Protein AF-A0A2W4ISY6-F1 (afdb_monomer)

Structure (mmCIF, N/CA/C/O backbone):
data_AF-A0A2W4ISY6-F1
#
_entry.id   AF-A0A2W4ISY6-F1
#
loop_
_atom_site.group_PDB
_atom_site.id
_atom_site.type_symbol
_atom_site.label_atom_id
_atom_site.label_alt_id
_atom_site.label_comp_id
_atom_site.label_asym_id
_atom_site.label_entity_id
_atom_site.label_seq_id
_atom_site.pdbx_PDB_ins_code
_atom_site.Cartn_x
_atom_site.Cartn_y
_atom_site.Cartn_z
_atom_site.occupancy
_atom_site.B_iso_or_equiv
_atom_site.auth_seq_id
_atom_site.auth_comp_id
_atom_site.auth_asym_id
_atom_site.auth_atom_id
_atom_site.pdbx_PDB_model_num
ATOM 1 N N . MET A 1 1 ? 27.050 -25.046 32.011 1.00 49.62 1 MET A N 1
ATOM 2 C CA . MET A 1 1 ? 26.829 -25.651 30.683 1.00 49.62 1 MET A CA 1
ATOM 3 C C . MET A 1 1 ? 25.693 -26.647 30.808 1.00 49.62 1 MET A C 1
ATOM 5 O O . MET A 1 1 ? 25.910 -27.715 31.357 1.00 49.62 1 MET A O 1
ATOM 9 N N . ALA A 1 2 ? 24.505 -26.243 30.376 1.00 43.28 2 ALA A N 1
ATOM 10 C CA . ALA A 1 2 ? 23.449 -27.087 29.825 1.00 43.28 2 ALA A CA 1
ATOM 11 C C . ALA A 1 2 ? 22.448 -26.111 29.196 1.00 43.28 2 ALA A C 1
ATOM 13 O O . ALA A 1 2 ? 21.995 -25.172 29.847 1.00 43.28 2 ALA A O 1
ATOM 14 N N . ASN A 1 3 ? 22.279 -26.273 27.894 1.00 52.50 3 ASN A N 1
ATOM 15 C CA . ASN A 1 3 ? 21.410 -25.542 26.993 1.00 52.50 3 ASN A CA 1
ATOM 16 C C . ASN A 1 3 ? 20.194 -26.437 26.761 1.00 52.50 3 ASN A C 1
ATOM 18 O O . ASN A 1 3 ? 20.413 -27.565 26.345 1.00 52.50 3 ASN A O 1
ATOM 22 N N . GLU A 1 4 ? 18.989 -25.939 27.017 1.00 46.50 4 GLU A N 1
ATOM 23 C CA . GLU A 1 4 ? 17.692 -26.513 26.616 1.00 46.50 4 GLU A CA 1
ATOM 24 C C . GLU A 1 4 ? 16.675 -25.380 26.849 1.00 46.50 4 GLU A C 1
ATOM 26 O O . GLU A 1 4 ? 16.469 -24.933 27.973 1.00 46.50 4 GLU A O 1
ATOM 31 N N . GLU A 1 5 ? 16.366 -24.595 25.820 1.00 49.88 5 GLU A N 1
ATOM 32 C CA . GLU A 1 5 ? 15.269 -24.842 24.876 1.00 49.88 5 GLU A CA 1
ATOM 33 C C . GLU A 1 5 ? 13.892 -24.727 25.554 1.00 49.88 5 GLU A C 1
ATOM 35 O O . GLU A 1 5 ? 13.359 -25.673 26.120 1.00 49.88 5 GLU A O 1
ATOM 40 N N . MET A 1 6 ? 13.301 -23.534 25.451 1.00 50.53 6 MET A N 1
ATOM 41 C CA . MET A 1 6 ? 11.857 -23.396 25.276 1.00 50.53 6 MET A CA 1
ATOM 42 C C . MET A 1 6 ? 11.621 -22.517 24.056 1.00 50.53 6 MET A C 1
ATOM 44 O O . MET A 1 6 ? 11.748 -21.293 24.066 1.00 50.53 6 MET A O 1
ATOM 48 N N . ASN A 1 7 ? 11.379 -23.253 22.989 1.00 52.53 7 ASN A N 1
ATOM 49 C CA . ASN A 1 7 ? 10.748 -22.881 21.751 1.00 52.53 7 ASN A CA 1
ATOM 50 C C . ASN A 1 7 ? 9.239 -22.617 21.972 1.00 52.53 7 ASN A C 1
ATOM 52 O O . ASN A 1 7 ? 8.649 -23.164 22.901 1.00 52.53 7 ASN A O 1
ATOM 56 N N . ASP A 1 8 ? 8.659 -21.842 21.054 1.00 48.75 8 ASP A N 1
ATOM 57 C CA . ASP A 1 8 ? 7.225 -21.707 20.755 1.00 48.75 8 ASP A CA 1
ATOM 58 C C . ASP A 1 8 ? 6.275 -21.073 21.795 1.00 48.75 8 ASP A C 1
ATOM 60 O O . ASP A 1 8 ? 5.687 -21.743 22.632 1.00 48.75 8 ASP A O 1
ATOM 64 N N . GLU A 1 9 ? 5.972 -19.784 21.596 1.00 42.75 9 GLU A N 1
ATOM 65 C CA . GLU A 1 9 ? 4.599 -19.411 21.217 1.00 42.75 9 GLU A CA 1
ATOM 66 C C . GLU A 1 9 ? 4.606 -18.097 20.420 1.00 42.75 9 GLU A C 1
ATOM 68 O O . GLU A 1 9 ? 4.476 -16.977 20.919 1.00 42.75 9 GLU A O 1
ATOM 73 N N . ALA A 1 10 ? 4.787 -18.253 19.110 1.00 49.59 10 ALA A N 1
ATOM 74 C CA . ALA A 1 10 ? 4.255 -17.310 18.151 1.00 49.59 10 ALA A CA 1
ATOM 75 C C . ALA A 1 10 ? 2.728 -17.303 18.283 1.00 49.59 10 ALA A C 1
ATOM 77 O O . ALA A 1 10 ? 2.083 -18.295 17.955 1.00 49.59 10 ALA A O 1
ATOM 78 N N . LYS A 1 11 ? 2.181 -16.177 18.741 1.00 47.28 11 LYS A N 1
ATOM 79 C CA . LYS A 1 11 ? 0.904 -15.569 18.331 1.00 47.28 11 LYS A CA 1
ATOM 80 C C . LYS A 1 11 ? 0.586 -14.482 19.350 1.00 47.28 11 LYS A C 1
ATOM 82 O O . LYS A 1 11 ? -0.251 -14.638 20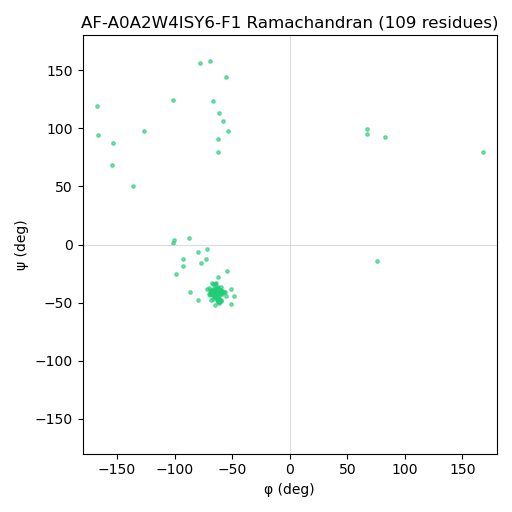.227 1.00 47.28 11 LYS A O 1
ATOM 87 N N . ASN A 1 12 ? 1.231 -13.326 19.194 1.00 42.72 12 ASN A N 1
ATOM 88 C CA . ASN A 1 12 ? 0.506 -12.097 19.481 1.00 42.72 12 ASN A CA 1
ATOM 89 C C . ASN A 1 12 ? -0.643 -12.084 18.474 1.00 42.72 12 ASN A C 1
ATOM 91 O O . ASN A 1 12 ? -0.461 -11.714 17.312 1.00 42.72 12 ASN A O 1
ATOM 95 N N . GLU A 1 13 ? -1.760 -12.666 18.897 1.00 41.59 13 GLU A N 1
ATOM 96 C CA . GLU A 1 13 ? -3.028 -12.646 18.208 1.00 41.59 13 GLU A CA 1
ATOM 97 C C . GLU A 1 13 ? -3.348 -11.180 17.949 1.00 41.59 13 GLU A C 1
ATOM 99 O O . GLU A 1 13 ? -3.837 -10.454 18.813 1.00 41.59 13 GLU A O 1
ATOM 104 N N . LEU A 1 14 ? -3.038 -10.738 16.729 1.00 45.44 14 LEU A N 1
ATOM 105 C CA . LEU A 1 14 ? -3.689 -9.603 16.109 1.00 45.44 14 LEU A CA 1
ATOM 106 C C . LEU A 1 14 ? -5.157 -10.011 15.970 1.00 45.44 14 LEU A C 1
ATOM 108 O O . LEU A 1 14 ? -5.600 -10.503 14.932 1.00 45.44 14 LEU A O 1
ATOM 112 N N . SER A 1 15 ? -5.872 -9.897 17.089 1.00 41.97 15 SER A N 1
ATOM 113 C CA . SER A 1 15 ? -7.306 -10.049 17.181 1.00 41.97 15 SER A CA 1
ATOM 114 C C . SER A 1 15 ? -7.897 -9.017 16.243 1.00 41.97 15 SER A C 1
ATOM 116 O O . SER A 1 15 ? -7.845 -7.805 16.451 1.00 41.97 15 SER A O 1
ATOM 118 N N . CYS A 1 16 ? -8.380 -9.534 15.133 1.00 37.69 16 CYS A N 1
ATOM 119 C CA . CYS A 1 16 ? -9.079 -8.781 14.126 1.00 37.69 16 CYS A CA 1
ATOM 120 C C . CYS A 1 16 ? -10.287 -9.630 13.731 1.00 37.69 16 CYS A C 1
ATOM 122 O O . CYS A 1 16 ? -10.520 -9.951 12.567 1.00 37.69 16 CYS A O 1
ATOM 124 N N . GLU A 1 17 ? -11.026 -10.071 14.752 1.00 41.41 17 GLU A N 1
ATOM 125 C CA . GLU A 1 17 ? -12.337 -10.670 14.574 1.00 41.41 17 GLU A CA 1
ATOM 126 C C . GLU A 1 17 ? -13.305 -9.600 14.064 1.00 41.41 17 GLU A C 1
ATOM 128 O O . GLU A 1 17 ? -13.506 -8.555 14.680 1.00 41.41 17 GLU A O 1
ATOM 133 N N . GLY A 1 18 ? -13.918 -9.888 12.917 1.00 50.03 18 GLY A N 1
ATOM 134 C CA . GLY A 1 18 ? -15.174 -9.275 12.502 1.00 50.03 18 GLY A CA 1
ATOM 135 C C . GLY A 1 18 ? -15.066 -7.903 11.833 1.00 50.03 18 GLY A C 1
ATOM 136 O O . GLY A 1 18 ? -15.186 -6.856 12.459 1.00 50.03 18 GLY A O 1
ATOM 137 N N . SER A 1 19 ? -14.984 -7.912 10.500 1.00 44.19 19 SER A N 1
ATOM 138 C CA . SER A 1 19 ? -15.494 -6.858 9.596 1.00 44.19 19 SER A CA 1
ATOM 139 C C . SER A 1 19 ? -14.730 -5.528 9.455 1.00 44.19 19 SER A C 1
ATOM 141 O O . SER A 1 19 ? -14.972 -4.817 8.478 1.00 44.19 19 SER A O 1
ATOM 143 N N . SER A 1 20 ? -13.776 -5.194 10.329 1.00 44.97 20 SER A N 1
ATOM 144 C CA . SER A 1 20 ? -12.882 -4.024 10.143 1.00 44.97 20 SER A CA 1
ATOM 145 C C . SER A 1 20 ? -11.558 -4.372 9.436 1.00 44.97 20 SER A C 1
ATOM 147 O O . SER A 1 20 ? -10.905 -3.514 8.843 1.00 44.97 20 SER A O 1
ATOM 149 N N . CYS A 1 21 ? -11.196 -5.659 9.415 1.00 54.12 21 CYS A N 1
ATOM 150 C CA . CYS A 1 21 ? -9.865 -6.121 9.020 1.00 54.12 21 CYS A CA 1
ATOM 151 C C . CYS A 1 21 ? -9.530 -6.022 7.523 1.00 54.12 21 CYS A C 1
ATOM 153 O O . CYS A 1 21 ? -8.403 -6.290 7.114 1.00 54.12 21 CYS A O 1
ATOM 155 N N . THR A 1 22 ? -10.477 -5.608 6.678 1.00 68.75 22 THR A N 1
ATOM 156 C CA . THR A 1 22 ? -10.278 -5.624 5.225 1.00 68.75 22 THR A CA 1
ATOM 157 C C . THR A 1 22 ? -9.175 -4.674 4.767 1.00 68.75 22 THR A C 1
ATOM 159 O O . THR A 1 22 ? -8.475 -4.999 3.811 1.00 68.75 22 THR A O 1
ATOM 162 N N . MET A 1 23 ? -8.978 -3.526 5.422 1.00 75.81 23 MET A N 1
ATOM 163 C CA . MET A 1 23 ? -7.947 -2.564 5.009 1.00 75.81 23 MET A CA 1
ATOM 164 C C . MET A 1 23 ? -6.548 -2.937 5.463 1.00 75.81 23 MET A C 1
ATOM 166 O O . MET A 1 23 ? -5.638 -2.929 4.636 1.00 75.81 23 MET A O 1
ATOM 170 N N . GLU A 1 24 ? -6.379 -3.295 6.736 1.00 77.44 24 GLU A N 1
ATOM 171 C CA . GLU A 1 24 ? -5.096 -3.776 7.259 1.00 77.44 24 GLU A CA 1
ATOM 172 C C . GLU A 1 24 ? -4.640 -5.022 6.499 1.00 77.44 24 GLU A C 1
ATOM 174 O O . GLU A 1 24 ? -3.484 -5.089 6.082 1.00 77.44 24 GLU A O 1
ATOM 179 N N . GLU A 1 25 ? -5.545 -5.964 6.202 1.00 82.06 25 GLU A N 1
ATOM 180 C CA . GLU A 1 25 ? -5.214 -7.110 5.352 1.00 82.06 25 GLU A CA 1
ATOM 181 C C . GLU A 1 25 ? -4.830 -6.692 3.936 1.00 82.06 25 GLU A C 1
ATOM 183 O O . GLU A 1 25 ? -3.860 -7.219 3.397 1.00 82.06 25 GLU A O 1
ATOM 188 N N . LYS A 1 26 ? -5.579 -5.782 3.297 1.00 83.00 26 LYS A N 1
ATOM 189 C CA . LYS A 1 26 ? -5.267 -5.343 1.927 1.00 83.00 26 LYS A CA 1
ATOM 190 C C . LYS A 1 26 ? -3.908 -4.650 1.867 1.00 83.00 26 LYS A C 1
ATOM 192 O O . LYS A 1 26 ? -3.135 -4.956 0.963 1.00 83.00 26 LYS A O 1
ATOM 197 N N . LEU A 1 27 ? -3.602 -3.772 2.823 1.00 83.56 27 LEU A N 1
ATOM 198 C CA . LEU A 1 27 ? -2.308 -3.094 2.941 1.00 83.56 27 LEU A CA 1
ATOM 199 C C . LEU A 1 27 ? -1.181 -4.075 3.277 1.00 83.56 27 LEU A C 1
ATOM 201 O O . LEU A 1 27 ? -0.097 -3.982 2.704 1.00 83.56 27 LEU A O 1
ATOM 205 N N . SER A 1 28 ? -1.425 -5.049 4.151 1.00 84.56 28 SER A N 1
ATOM 206 C CA . SER A 1 28 ? -0.431 -6.066 4.512 1.00 84.56 28 SER A CA 1
ATOM 207 C C . SER A 1 28 ? -0.145 -7.007 3.344 1.00 84.56 28 SER A C 1
ATOM 209 O O . SER A 1 28 ? 1.012 -7.197 2.974 1.00 84.56 28 SER A O 1
ATOM 211 N N . LYS A 1 29 ? -1.190 -7.523 2.686 1.00 85.44 29 LYS A N 1
ATOM 212 C CA . LYS A 1 29 ? -1.080 -8.356 1.478 1.00 85.44 29 LYS A CA 1
ATOM 213 C C . LYS A 1 29 ? -0.400 -7.608 0.342 1.00 85.44 29 LYS A C 1
ATOM 215 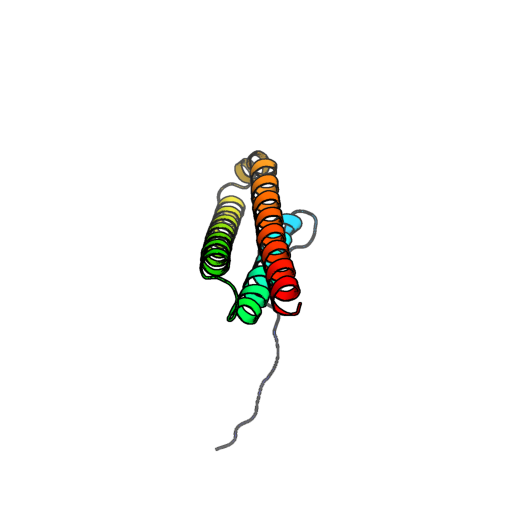O O . LYS A 1 29 ? 0.430 -8.192 -0.348 1.00 85.44 29 LYS A O 1
ATOM 220 N N . LEU A 1 30 ? -0.745 -6.337 0.132 1.00 85.38 30 LEU A N 1
ATOM 221 C CA . LEU A 1 30 ? -0.086 -5.522 -0.880 1.00 85.38 30 LEU A CA 1
ATOM 222 C C . LEU A 1 30 ? 1.399 -5.344 -0.554 1.00 85.38 30 LEU A C 1
ATOM 224 O O . LEU A 1 30 ? 2.219 -5.463 -1.449 1.00 85.38 30 LEU A O 1
ATOM 228 N N . GLY A 1 31 ? 1.752 -5.147 0.715 1.00 85.75 31 GLY A N 1
ATOM 229 C CA . GLY A 1 31 ? 3.147 -5.057 1.142 1.00 85.75 31 GLY A CA 1
ATOM 230 C C . GLY A 1 31 ? 3.939 -6.311 0.879 1.00 85.75 31 GLY A C 1
ATOM 231 O O . GLY A 1 31 ? 4.976 -6.243 0.243 1.00 85.75 31 GLY A O 1
ATOM 232 N N . ALA A 1 32 ? 3.406 -7.458 1.295 1.00 87.44 32 ALA A N 1
ATOM 233 C CA . ALA A 1 32 ? 4.040 -8.742 1.031 1.00 87.44 32 ALA A CA 1
ATOM 234 C C . ALA A 1 32 ? 4.260 -8.961 -0.474 1.00 87.44 32 ALA A C 1
ATOM 236 O O . ALA A 1 32 ? 5.321 -9.420 -0.882 1.00 87.44 32 ALA A O 1
ATOM 237 N N . LYS A 1 33 ? 3.285 -8.578 -1.311 1.00 85.81 33 LYS A N 1
ATOM 238 C CA . LYS A 1 33 ? 3.424 -8.634 -2.772 1.00 85.81 33 LYS A CA 1
ATOM 239 C C . LYS A 1 33 ? 4.475 -7.660 -3.301 1.00 85.81 33 LYS A C 1
ATOM 241 O O . LYS A 1 33 ? 5.233 -8.045 -4.181 1.00 85.81 33 LYS A O 1
ATOM 246 N N . ILE A 1 34 ? 4.514 -6.429 -2.793 1.00 85.00 34 ILE A N 1
ATOM 247 C CA . ILE A 1 34 ? 5.501 -5.409 -3.163 1.00 85.00 34 ILE A CA 1
ATOM 248 C C . ILE A 1 34 ? 6.908 -5.890 -2.796 1.00 85.00 34 ILE A C 1
ATOM 250 O O . ILE A 1 34 ? 7.763 -5.883 -3.670 1.00 85.00 34 ILE A O 1
ATOM 254 N N . ASP A 1 35 ? 7.136 -6.376 -1.575 1.00 84.69 35 ASP A N 1
ATOM 255 C CA . ASP A 1 35 ? 8.425 -6.911 -1.112 1.00 84.69 35 ASP A CA 1
ATOM 256 C C . ASP A 1 35 ? 8.859 -8.157 -1.899 1.00 84.69 35 ASP A C 1
ATOM 258 O O . ASP A 1 35 ? 9.987 -8.231 -2.390 1.00 84.69 35 ASP A O 1
ATOM 262 N N . GLU A 1 36 ? 7.955 -9.126 -2.087 1.00 84.62 36 GLU A N 1
ATOM 263 C CA . GLU A 1 36 ? 8.246 -10.326 -2.877 1.00 84.62 36 GLU A CA 1
ATOM 264 C C . GLU A 1 36 ? 8.590 -9.955 -4.322 1.00 84.62 36 GLU A C 1
ATOM 266 O O . GLU A 1 36 ? 9.524 -10.507 -4.914 1.00 84.62 36 GLU A O 1
ATOM 271 N N . PHE A 1 37 ? 7.841 -9.010 -4.895 1.00 83.00 37 PHE A N 1
ATOM 272 C CA . PHE A 1 37 ? 8.123 -8.520 -6.228 1.00 83.00 37 PHE A CA 1
ATOM 273 C C . PHE A 1 37 ? 9.470 -7.811 -6.235 1.00 83.00 37 PHE A C 1
ATOM 275 O O . PHE A 1 37 ? 10.317 -8.257 -6.986 1.00 83.00 37 PHE A O 1
ATOM 282 N N . ALA A 1 38 ? 9.733 -6.844 -5.347 1.00 79.69 38 ALA A N 1
ATOM 283 C CA . ALA A 1 38 ? 11.007 -6.129 -5.213 1.00 79.69 38 ALA A CA 1
ATOM 284 C C . ALA A 1 38 ? 12.220 -7.066 -5.179 1.00 79.69 38 ALA A C 1
ATOM 286 O O . ALA A 1 38 ? 13.206 -6.829 -5.877 1.00 79.69 38 ALA A O 1
ATOM 287 N N . ALA A 1 39 ? 12.125 -8.156 -4.412 1.00 81.88 39 ALA A N 1
ATOM 288 C CA . ALA A 1 39 ? 13.165 -9.173 -4.323 1.00 81.88 39 ALA A CA 1
ATOM 289 C C . ALA A 1 39 ? 13.386 -9.898 -5.664 1.00 81.88 39 ALA A C 1
ATOM 291 O O . ALA A 1 39 ? 14.523 -10.145 -6.063 1.00 81.88 39 ALA A O 1
ATOM 292 N N . LYS A 1 40 ? 12.307 -10.191 -6.402 1.00 73.94 40 LYS A N 1
ATOM 293 C CA . LYS A 1 40 ? 12.349 -10.725 -7.779 1.00 73.94 40 LYS A CA 1
ATOM 294 C C . LYS A 1 40 ? 12.684 -9.651 -8.826 1.00 73.94 40 LYS A C 1
ATOM 296 O O . LYS A 1 40 ? 13.046 -9.986 -9.952 1.00 73.94 40 LYS A O 1
ATOM 301 N N . SER A 1 41 ? 12.568 -8.376 -8.459 1.00 65.75 41 SER A N 1
ATOM 302 C CA . SER A 1 41 ? 12.769 -7.191 -9.291 1.00 65.75 41 SER A CA 1
ATOM 303 C C . SER A 1 41 ? 14.204 -6.696 -9.336 1.00 65.75 41 SER A C 1
ATOM 305 O O . SER A 1 41 ? 14.441 -5.645 -9.925 1.00 65.75 41 SER A O 1
ATOM 307 N N . ALA A 1 42 ? 15.169 -7.406 -8.747 1.00 61.41 42 ALA A N 1
ATOM 308 C CA . ALA A 1 42 ? 16.577 -7.007 -8.787 1.00 61.41 42 ALA A CA 1
ATOM 309 C C . ALA A 1 42 ? 17.108 -6.788 -10.22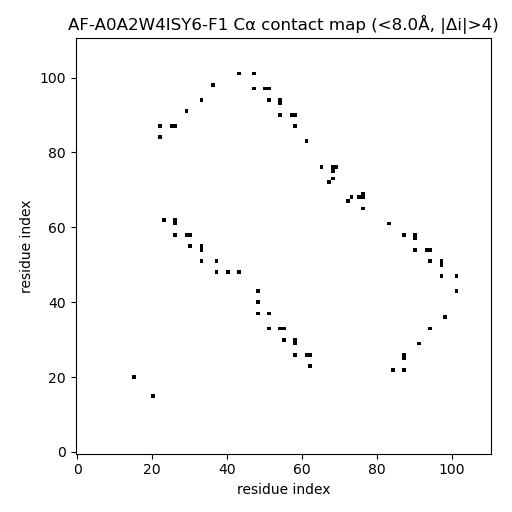6 1.00 61.41 42 ALA A C 1
ATOM 311 O O . ALA A 1 42 ? 18.052 -6.029 -10.415 1.00 61.41 42 ALA A O 1
ATOM 312 N N . GLU A 1 43 ? 16.459 -7.393 -11.229 1.00 63.22 43 GLU A N 1
ATOM 313 C CA . GLU A 1 43 ? 16.741 -7.231 -12.666 1.00 63.22 43 GLU A CA 1
ATOM 314 C C . GLU A 1 43 ? 15.778 -6.267 -13.399 1.00 63.22 43 GLU A C 1
ATOM 316 O O . GLU A 1 43 ? 15.823 -6.143 -14.623 1.00 63.22 43 GLU A O 1
ATOM 321 N N . MET A 1 44 ? 14.854 -5.609 -12.695 1.00 70.19 44 MET A N 1
ATOM 322 C CA . MET A 1 44 ? 13.914 -4.667 -13.308 1.00 70.19 44 MET A CA 1
ATOM 323 C C . MET A 1 44 ? 14.569 -3.317 -13.588 1.00 70.19 44 MET A C 1
ATOM 325 O O . MET A 1 44 ? 15.531 -2.912 -12.940 1.00 70.19 44 MET A O 1
ATOM 329 N N . LYS A 1 45 ? 14.000 -2.593 -14.558 1.00 71.56 45 LYS A N 1
ATOM 330 C CA . LYS A 1 45 ? 14.415 -1.226 -14.893 1.00 71.56 45 LYS A CA 1
ATOM 331 C C . LYS A 1 45 ? 14.350 -0.326 -13.655 1.00 71.56 45 LYS A C 1
ATOM 333 O O . LYS A 1 45 ? 13.417 -0.454 -12.861 1.00 71.56 45 LYS A O 1
ATOM 338 N N . GLU A 1 46 ? 15.285 0.617 -13.540 1.00 78.25 46 GLU A N 1
ATOM 339 C CA . GLU A 1 46 ? 15.336 1.583 -12.430 1.00 78.25 46 GLU A CA 1
ATOM 340 C C . GLU A 1 46 ? 13.997 2.304 -12.209 1.00 78.25 46 GLU A C 1
ATOM 342 O O . GLU A 1 46 ? 13.571 2.434 -11.066 1.00 78.25 46 GLU A O 1
ATOM 347 N N . ASP A 1 47 ? 13.268 2.653 -13.276 1.00 75.94 47 ASP A N 1
ATOM 348 C CA . ASP A 1 47 ? 11.907 3.207 -13.195 1.00 75.94 47 ASP A CA 1
ATOM 349 C C . ASP A 1 47 ? 10.923 2.319 -12.423 1.00 75.94 47 ASP A C 1
ATOM 351 O O . ASP A 1 47 ? 10.137 2.806 -11.613 1.00 75.94 47 ASP A O 1
ATOM 355 N N . ALA A 1 48 ? 10.943 1.006 -12.668 1.00 77.75 48 ALA A N 1
ATOM 356 C CA . ALA A 1 48 ? 10.052 0.070 -11.989 1.00 77.75 48 ALA A CA 1
ATOM 357 C C . ALA A 1 48 ? 10.436 -0.070 -10.514 1.00 77.75 48 ALA A C 1
ATOM 359 O O . ALA A 1 48 ? 9.555 -0.134 -9.663 1.00 77.75 48 ALA A O 1
ATOM 360 N N . LYS A 1 49 ? 11.739 -0.063 -10.209 1.00 79.88 49 LYS A N 1
ATOM 361 C CA . LYS A 1 49 ? 12.241 -0.093 -8.833 1.00 79.88 49 LYS A CA 1
ATOM 362 C C . LYS A 1 49 ? 11.862 1.178 -8.068 1.00 79.88 49 LYS A C 1
ATOM 364 O O . LYS A 1 49 ? 11.354 1.069 -6.961 1.00 79.88 49 LYS A O 1
ATOM 369 N N . CYS A 1 50 ? 12.036 2.349 -8.680 1.00 83.62 50 CYS A N 1
ATOM 370 C CA . CYS A 1 50 ? 11.674 3.642 -8.099 1.00 83.62 50 CYS A CA 1
ATOM 371 C C . CYS A 1 50 ? 10.172 3.713 -7.779 1.00 83.62 50 CYS A C 1
ATOM 373 O O . CYS A 1 50 ? 9.785 3.994 -6.649 1.00 83.62 50 CYS A O 1
ATOM 375 N N . LYS A 1 51 ? 9.317 3.334 -8.740 1.00 84.50 51 LYS A N 1
ATOM 376 C CA . LYS A 1 51 ? 7.863 3.288 -8.524 1.00 84.50 51 LYS A CA 1
ATOM 377 C C . LYS A 1 51 ? 7.455 2.286 -7.445 1.00 84.50 51 LYS A C 1
ATOM 379 O O . LYS A 1 51 ? 6.497 2.524 -6.718 1.00 84.50 51 LYS A O 1
ATOM 384 N N . LEU A 1 52 ? 8.143 1.151 -7.358 1.00 84.62 52 LEU A N 1
ATOM 385 C CA . LEU A 1 52 ? 7.859 0.122 -6.362 1.00 84.62 52 LEU A CA 1
ATOM 386 C C . LEU A 1 52 ? 8.226 0.602 -4.950 1.00 84.62 52 LEU A C 1
ATOM 388 O O . LEU A 1 52 ? 7.443 0.395 -4.024 1.00 84.62 52 LEU A O 1
ATOM 392 N N . ASP A 1 53 ? 9.357 1.293 -4.807 1.00 85.38 53 ASP A N 1
ATOM 393 C CA . ASP A 1 53 ? 9.778 1.920 -3.551 1.00 85.38 53 ASP A CA 1
ATOM 394 C C . ASP A 1 53 ? 8.761 2.984 -3.101 1.00 85.38 53 ASP A C 1
ATOM 396 O O . ASP A 1 53 ? 8.219 2.893 -1.998 1.00 85.38 53 ASP A O 1
ATOM 400 N N . GLU A 1 54 ? 8.353 3.877 -4.015 1.00 88.19 54 GLU A N 1
ATOM 401 C CA . GLU A 1 54 ? 7.290 4.862 -3.764 1.00 88.19 54 GLU A CA 1
ATOM 402 C C . GLU A 1 54 ? 5.968 4.210 -3.324 1.00 88.19 54 GLU A C 1
ATOM 404 O O . GLU A 1 54 ? 5.267 4.724 -2.445 1.00 88.19 54 GLU A O 1
ATOM 409 N N . LEU A 1 55 ? 5.582 3.084 -3.938 1.00 87.19 55 LEU A N 1
ATOM 410 C CA . LEU A 1 55 ? 4.380 2.349 -3.535 1.00 87.19 55 LEU A CA 1
ATOM 411 C C . LEU A 1 55 ? 4.519 1.764 -2.131 1.00 87.19 55 LEU A C 1
ATOM 413 O O . LEU A 1 55 ? 3.541 1.772 -1.377 1.00 87.19 55 LEU A O 1
ATOM 417 N N . ASN A 1 56 ? 5.706 1.282 -1.760 1.00 86.00 56 ASN A N 1
ATOM 418 C CA . ASN A 1 56 ? 5.942 0.759 -0.422 1.00 86.00 56 ASN A CA 1
ATOM 419 C C . ASN A 1 56 ? 5.890 1.873 0.631 1.00 86.00 56 ASN A C 1
ATOM 421 O O . ASN A 1 56 ? 5.266 1.704 1.680 1.00 86.00 56 ASN A O 1
ATOM 425 N N . GLU A 1 57 ? 6.469 3.039 0.344 1.00 88.75 57 GLU A N 1
ATOM 426 C CA . GLU A 1 57 ? 6.381 4.211 1.218 1.00 88.75 57 GLU A CA 1
ATOM 427 C C . GLU A 1 57 ? 4.931 4.677 1.397 1.00 88.75 57 GLU A C 1
ATOM 429 O O . GLU A 1 57 ? 4.462 4.849 2.527 1.00 88.75 57 GLU A O 1
ATOM 434 N N . LYS A 1 58 ? 4.171 4.809 0.300 1.00 87.44 58 LYS A N 1
ATOM 435 C CA . LYS A 1 58 ? 2.753 5.202 0.355 1.00 87.44 58 LYS A CA 1
ATOM 436 C C . LYS A 1 58 ? 1.907 4.192 1.127 1.00 87.44 58 LYS A C 1
ATOM 438 O O . LYS A 1 58 ? 1.032 4.592 1.895 1.00 87.44 58 LYS A O 1
ATOM 443 N N . ARG A 1 59 ? 2.180 2.894 0.971 1.00 86.75 59 ARG A N 1
ATOM 444 C CA . ARG A 1 59 ? 1.529 1.823 1.738 1.00 86.75 5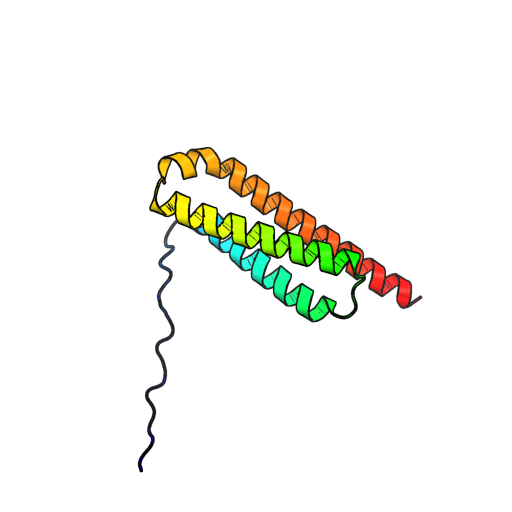9 ARG A CA 1
ATOM 445 C C . ARG A 1 59 ? 1.812 1.949 3.231 1.00 86.75 59 ARG A C 1
ATOM 447 O O . ARG A 1 59 ? 0.875 1.884 4.021 1.00 86.75 59 ARG A O 1
ATOM 454 N N . GLN A 1 60 ? 3.072 2.131 3.620 1.00 87.19 60 GLN A N 1
ATOM 455 C CA . GLN A 1 60 ? 3.455 2.283 5.026 1.00 87.19 60 GLN A CA 1
ATOM 456 C C . GLN A 1 60 ? 2.832 3.537 5.643 1.00 87.19 60 GLN A C 1
ATOM 458 O O . GLN A 1 60 ? 2.284 3.479 6.743 1.00 87.19 60 GLN A O 1
ATOM 463 N N . ALA A 1 61 ? 2.827 4.651 4.908 1.00 88.06 61 ALA A N 1
ATOM 464 C CA . ALA A 1 61 ? 2.155 5.872 5.333 1.00 88.06 61 ALA A CA 1
ATOM 465 C C . ALA A 1 61 ? 0.640 5.666 5.505 1.00 88.06 61 ALA A C 1
ATOM 467 O O . ALA A 1 61 ? 0.063 6.148 6.480 1.00 88.06 61 ALA A O 1
ATOM 468 N N . ALA A 1 62 ? -0.008 4.934 4.592 1.00 84.88 62 ALA A N 1
ATOM 469 C CA . ALA A 1 62 ? -1.422 4.588 4.705 1.00 84.88 62 ALA A CA 1
ATOM 470 C C . ALA A 1 62 ? -1.692 3.683 5.917 1.00 84.88 62 ALA A C 1
ATOM 472 O O . ALA A 1 62 ? -2.617 3.953 6.675 1.00 84.88 62 ALA A O 1
ATOM 473 N N . MET A 1 63 ? -0.866 2.660 6.145 1.00 83.94 63 MET A N 1
ATOM 474 C CA . MET A 1 63 ? -1.005 1.757 7.291 1.00 83.94 63 MET A CA 1
ATOM 475 C C . MET A 1 63 ? -0.866 2.509 8.613 1.00 83.94 63 MET A C 1
ATOM 477 O O . MET A 1 63 ? -1.759 2.434 9.450 1.00 83.94 63 MET A O 1
ATOM 481 N N . LYS A 1 64 ? 0.182 3.328 8.752 1.00 86.88 64 LYS A N 1
ATOM 482 C CA . LYS A 1 64 ? 0.399 4.134 9.954 1.00 86.88 64 LYS A CA 1
ATOM 483 C C . LYS A 1 64 ? -0.769 5.086 10.216 1.00 86.88 64 LYS A C 1
ATOM 485 O O . LYS A 1 64 ? -1.296 5.120 11.321 1.00 86.88 64 LYS A O 1
ATOM 490 N N . ARG A 1 65 ? -1.226 5.812 9.189 1.00 84.38 65 ARG A N 1
ATOM 491 C CA . ARG A 1 65 ? -2.382 6.713 9.320 1.00 84.38 6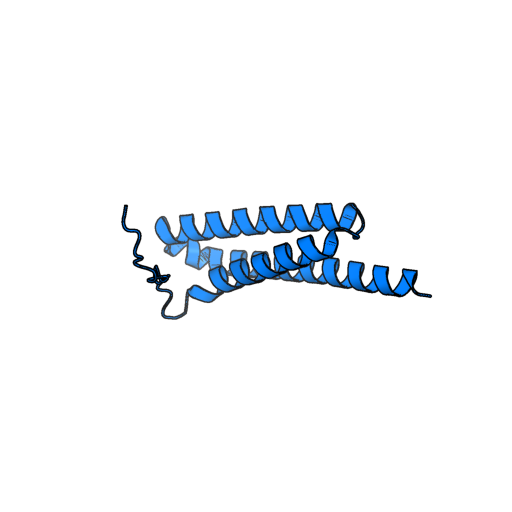5 ARG A CA 1
ATOM 492 C C . ARG A 1 65 ? -3.659 5.963 9.684 1.00 84.38 65 ARG A C 1
ATOM 494 O O . ARG A 1 65 ? -4.461 6.486 10.448 1.00 84.38 65 ARG A O 1
ATOM 501 N N . PHE A 1 66 ? -3.859 4.765 9.141 1.00 83.94 66 PHE A N 1
ATOM 502 C CA . PHE A 1 66 ? -5.003 3.928 9.480 1.00 83.94 66 PHE A CA 1
ATOM 503 C C . PHE A 1 66 ? -4.951 3.485 10.947 1.00 83.94 66 PHE A C 1
ATOM 505 O O . PHE A 1 66 ? -5.955 3.614 11.638 1.00 83.94 66 PHE A O 1
ATOM 512 N N . GLU A 1 67 ? -3.797 3.037 11.450 1.00 83.88 67 GLU A N 1
ATOM 513 C CA . GLU A 1 67 ? -3.620 2.666 12.862 1.00 83.88 67 GLU A CA 1
ATOM 514 C C . GLU A 1 67 ? -3.797 3.859 13.814 1.00 83.88 67 GLU A C 1
ATOM 516 O O . GLU A 1 67 ? -4.495 3.748 14.827 1.00 83.88 67 GLU A O 1
ATOM 521 N N . GLU A 1 68 ? -3.230 5.020 13.467 1.00 85.69 68 GLU A N 1
ATOM 522 C CA . GLU A 1 68 ? -3.400 6.262 14.228 1.00 85.69 68 GLU A CA 1
ATOM 523 C C . GLU A 1 68 ? -4.879 6.673 14.283 1.00 85.69 68 GLU A C 1
ATOM 525 O O . GLU A 1 68 ? -5.413 6.924 15.360 1.00 85.69 68 GLU A O 1
ATOM 530 N N . LEU A 1 69 ? -5.586 6.670 13.148 1.00 83.31 69 LEU A N 1
ATOM 531 C CA . LEU A 1 69 ? -7.010 7.019 13.094 1.00 83.31 69 LEU A CA 1
ATOM 532 C C . LEU A 1 69 ? -7.895 5.978 13.786 1.00 83.31 69 LEU A C 1
ATOM 534 O O . LEU A 1 69 ? -8.832 6.350 14.486 1.00 83.31 69 LEU A O 1
ATOM 538 N N . LYS A 1 70 ? -7.594 4.685 13.648 1.00 80.69 70 LYS A N 1
ATOM 539 C CA . LYS A 1 70 ? -8.317 3.602 14.330 1.00 80.69 70 LYS A CA 1
ATOM 540 C C . LYS A 1 70 ? -8.242 3.752 15.848 1.00 80.69 70 LYS A C 1
ATOM 542 O O . LYS A 1 70 ? -9.226 3.482 16.530 1.00 80.69 70 LYS A O 1
ATOM 547 N N . THR A 1 71 ? -7.099 4.207 16.357 1.00 80.94 71 THR A N 1
ATOM 548 C CA . THR A 1 71 ? -6.857 4.347 17.798 1.00 80.94 71 THR A CA 1
ATOM 549 C C . THR A 1 71 ? -7.339 5.693 18.344 1.00 80.94 71 THR A C 1
ATOM 551 O O . THR A 1 71 ? -7.900 5.746 19.434 1.00 80.94 71 THR A O 1
ATOM 554 N N . SER A 1 72 ? -7.129 6.788 17.608 1.00 82.75 72 SER A N 1
ATOM 555 C CA . SER A 1 72 ? -7.388 8.152 18.092 1.00 82.75 72 SER A CA 1
ATOM 556 C C . SER A 1 72 ? -8.719 8.750 17.631 1.00 82.75 72 SER A C 1
ATOM 558 O O . SER A 1 72 ? -9.226 9.649 18.296 1.00 82.75 72 SER A O 1
ATOM 560 N N . ALA A 1 73 ? -9.282 8.300 16.504 1.00 82.25 73 ALA A N 1
ATOM 561 C CA . ALA A 1 73 ? -10.475 8.894 15.895 1.00 82.25 73 ALA A CA 1
ATOM 562 C C . ALA A 1 73 ? -11.269 7.885 15.025 1.00 82.25 73 ALA A C 1
ATOM 564 O O . ALA A 1 73 ? -11.339 8.040 13.800 1.00 82.25 73 ALA A O 1
ATOM 565 N N . PRO A 1 74 ? -11.902 6.858 15.627 1.00 76.88 74 PRO A N 1
ATOM 566 C CA . PRO A 1 74 ? -12.629 5.823 14.884 1.00 76.88 74 PRO A CA 1
ATOM 567 C C . PRO A 1 74 ? -13.826 6.370 14.087 1.00 76.88 74 PRO A C 1
ATOM 569 O O . PRO A 1 74 ? -14.173 5.825 13.041 1.00 76.88 74 PRO A O 1
ATOM 572 N N . GLU A 1 75 ? -14.434 7.471 14.534 1.00 81.12 75 GLU A N 1
ATOM 573 C CA . GLU A 1 75 ? -15.525 8.146 13.816 1.00 81.12 75 GLU A CA 1
ATOM 574 C C . GLU A 1 75 ? -15.021 8.816 12.528 1.00 81.12 75 GLU A C 1
ATOM 576 O O . GLU A 1 75 ? -15.598 8.622 11.459 1.00 81.12 75 GLU A O 1
ATOM 581 N N . ALA A 1 76 ? -13.870 9.497 12.590 1.00 80.88 76 ALA A N 1
ATOM 582 C CA . ALA A 1 76 ? -13.220 10.065 11.408 1.00 80.88 76 ALA A CA 1
ATOM 583 C C . ALA A 1 76 ? -12.718 8.970 10.452 1.00 80.88 76 ALA A C 1
ATOM 585 O O . ALA A 1 76 ? -12.767 9.133 9.233 1.00 80.88 76 ALA A O 1
ATOM 586 N N . LEU A 1 77 ? -12.271 7.826 10.988 1.00 81.50 77 LEU A N 1
ATOM 587 C CA . LEU A 1 77 ? -11.917 6.651 10.189 1.00 81.50 77 LEU A CA 1
ATOM 588 C C . LEU A 1 77 ? -13.119 6.142 9.381 1.00 81.50 77 LEU A C 1
ATOM 590 O O . LEU A 1 77 ? -12.942 5.749 8.233 1.00 81.50 77 LEU A O 1
ATOM 594 N N . ALA A 1 78 ? -14.330 6.157 9.946 1.00 79.94 78 ALA A N 1
ATOM 595 C CA . ALA A 1 78 ? -15.539 5.722 9.248 1.00 79.94 78 ALA A CA 1
ATOM 596 C C . ALA A 1 78 ? -15.886 6.639 8.062 1.00 79.94 78 ALA A C 1
ATOM 598 O O . ALA A 1 78 ? -16.243 6.142 6.992 1.00 79.94 78 ALA A O 1
ATOM 599 N N . GLU A 1 79 ? -15.711 7.954 8.210 1.00 83.38 79 GLU A N 1
ATOM 600 C CA . GLU A 1 79 ? -15.904 8.921 7.120 1.00 83.38 79 GLU A CA 1
ATOM 601 C C . GLU A 1 79 ? -14.812 8.808 6.047 1.00 83.38 79 GLU A C 1
ATOM 603 O O . GLU A 1 79 ? -15.089 8.799 4.845 1.00 83.38 79 GLU A O 1
ATOM 608 N N . LEU A 1 80 ? -13.557 8.646 6.474 1.00 82.25 80 LEU A N 1
ATOM 609 C CA . LEU A 1 80 ? -12.406 8.499 5.583 1.00 82.25 80 LEU A CA 1
ATOM 610 C C . LEU A 1 80 ? -12.265 7.087 5.009 1.00 82.25 80 LEU A C 1
ATOM 6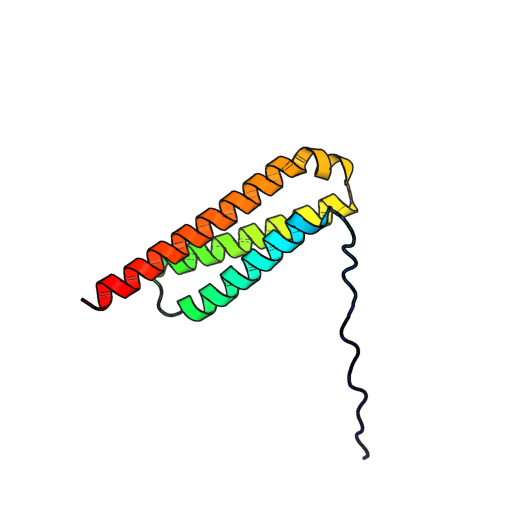12 O O . LEU A 1 80 ? -11.438 6.880 4.119 1.00 82.25 80 LEU A O 1
ATOM 616 N N . LYS A 1 81 ? -13.082 6.130 5.468 1.00 82.06 81 LYS A N 1
ATOM 617 C CA . LYS A 1 81 ? -13.030 4.715 5.091 1.00 82.06 81 LYS A CA 1
ATOM 618 C C . LYS A 1 81 ? -13.019 4.554 3.575 1.00 82.06 81 LYS A C 1
ATOM 620 O O . LYS A 1 81 ? -12.118 3.936 3.023 1.00 82.06 81 LYS A O 1
ATOM 625 N N . SER A 1 82 ? -13.965 5.199 2.895 1.00 82.94 82 SER A N 1
ATOM 626 C CA . SER A 1 82 ? -14.084 5.138 1.434 1.00 82.94 82 SER A CA 1
ATOM 627 C C . SER A 1 82 ? -12.874 5.749 0.711 1.00 82.94 82 SER A C 1
ATOM 629 O O . SER A 1 82 ? -12.415 5.210 -0.297 1.00 82.94 82 SER A O 1
ATOM 631 N N . GLY A 1 83 ? -12.313 6.840 1.244 1.00 84.69 83 GLY A N 1
ATOM 632 C CA . GLY A 1 83 ? -11.106 7.481 0.718 1.00 84.69 83 GLY A CA 1
ATOM 633 C C . GLY A 1 83 ? -9.862 6.609 0.889 1.00 84.69 83 GLY A C 1
ATOM 634 O O . GLY A 1 83 ? -9.040 6.508 -0.026 1.00 84.69 83 GLY A O 1
ATOM 635 N N . PHE A 1 84 ? -9.758 5.917 2.022 1.00 82.81 84 PHE A N 1
ATOM 636 C CA . PHE A 1 84 ? -8.717 4.928 2.272 1.00 82.81 84 PHE A CA 1
ATOM 637 C C . PHE A 1 84 ? -8.858 3.707 1.370 1.00 82.81 84 PHE A C 1
ATOM 639 O O . PHE A 1 84 ? -7.880 3.316 0.741 1.00 82.81 84 PHE A O 1
ATOM 646 N N . GLU A 1 85 ? -10.057 3.136 1.235 1.00 84.31 85 GLU A N 1
ATOM 647 C CA . GLU A 1 85 ? -10.297 2.004 0.332 1.00 84.31 85 GLU A CA 1
ATOM 648 C C . GLU A 1 85 ? -9.941 2.357 -1.109 1.00 84.31 85 GLU A C 1
ATOM 650 O O . GLU A 1 85 ? -9.304 1.559 -1.795 1.00 84.31 85 GLU A O 1
ATOM 655 N N . LYS A 1 86 ? -10.271 3.577 -1.546 1.00 87.50 86 LYS A N 1
ATOM 656 C CA . LYS A 1 86 ? -9.873 4.084 -2.859 1.00 87.50 86 LYS A CA 1
ATOM 657 C C . LYS A 1 86 ? -8.356 4.223 -2.987 1.00 87.50 86 LYS A C 1
ATOM 659 O O . LYS A 1 86 ? -7.806 3.812 -4.000 1.00 87.50 86 LYS A O 1
ATOM 664 N N . SER A 1 87 ? -7.680 4.742 -1.962 1.00 85.94 87 SER A N 1
ATOM 665 C CA . SER A 1 87 ? -6.215 4.878 -1.954 1.00 85.94 87 SER A CA 1
ATOM 666 C C . SER A 1 87 ? -5.515 3.516 -1.980 1.00 85.94 87 SER A C 1
ATOM 668 O O . SER A 1 87 ? -4.537 3.329 -2.694 1.00 85.94 87 SER A O 1
ATOM 670 N N . ILE A 1 88 ? -6.042 2.535 -1.245 1.00 85.00 88 ILE A N 1
ATOM 671 C CA . ILE A 1 88 ? -5.551 1.154 -1.251 1.00 85.00 88 ILE A CA 1
ATOM 672 C C . ILE A 1 88 ? -5.783 0.509 -2.620 1.00 85.00 88 ILE A C 1
ATOM 674 O O . ILE A 1 88 ? -4.888 -0.158 -3.130 1.00 85.00 88 ILE A O 1
ATOM 678 N N . ALA A 1 89 ? -6.957 0.704 -3.225 1.00 88.0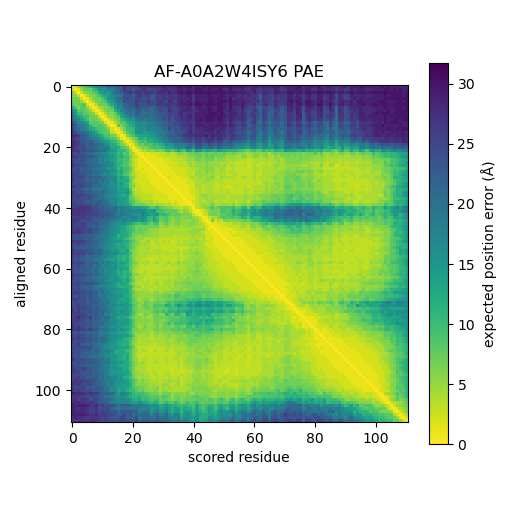0 89 ALA A N 1
ATOM 679 C CA . ALA A 1 89 ? -7.253 0.192 -4.560 1.00 88.00 89 ALA A CA 1
ATOM 680 C C . ALA A 1 89 ? -6.333 0.809 -5.627 1.00 88.00 89 ALA A C 1
ATOM 682 O O . ALA A 1 89 ? -5.840 0.088 -6.490 1.00 88.00 89 ALA A O 1
ATOM 683 N N . ASP A 1 90 ? -6.049 2.109 -5.532 1.00 89.25 90 ASP A N 1
ATOM 684 C CA . ASP A 1 90 ? -5.111 2.806 -6.418 1.00 89.25 90 ASP A CA 1
ATOM 685 C C . ASP A 1 90 ? -3.682 2.254 -6.273 1.00 89.25 90 ASP A C 1
ATOM 687 O O . ASP A 1 90 ? -3.046 1.902 -7.265 1.00 89.25 90 ASP A O 1
ATOM 691 N N . LEU A 1 91 ? -3.221 2.036 -5.034 1.00 87.69 91 LEU A N 1
ATOM 692 C CA . LEU A 1 91 ? -1.938 1.382 -4.751 1.00 87.69 91 LEU A CA 1
ATOM 693 C C . LEU A 1 91 ? -1.870 -0.046 -5.318 1.00 87.69 91 LEU A C 1
ATOM 695 O O . LEU A 1 91 ? -0.845 -0.444 -5.874 1.00 87.69 91 LEU A O 1
ATOM 699 N N . GLN A 1 92 ? -2.953 -0.820 -5.196 1.00 88.19 92 GLN A N 1
ATOM 700 C CA . GLN A 1 92 ? -3.049 -2.166 -5.772 1.00 88.19 92 GLN A CA 1
ATOM 701 C C . GLN A 1 92 ? -2.978 -2.130 -7.301 1.00 88.19 92 GLN A C 1
ATOM 703 O O . GLN A 1 92 ? -2.262 -2.932 -7.898 1.00 88.19 92 GLN A O 1
ATOM 708 N N . GLN A 1 93 ? -3.687 -1.193 -7.927 1.00 90.25 93 GLN A N 1
ATOM 709 C CA . GLN A 1 93 ? -3.694 -1.031 -9.376 1.00 90.25 93 GLN A CA 1
ATOM 710 C C . GLN A 1 93 ? -2.320 -0.605 -9.903 1.00 90.25 93 GLN A C 1
ATOM 712 O O . GLN A 1 93 ? -1.850 -1.160 -10.894 1.00 90.25 93 GLN A O 1
ATOM 717 N N . ALA A 1 94 ? -1.659 0.335 -9.226 1.00 88.69 94 ALA A N 1
ATOM 718 C CA . ALA A 1 94 ? -0.317 0.783 -9.577 1.00 88.69 94 ALA A CA 1
ATOM 719 C C . ALA A 1 94 ? 0.722 -0.340 -9.436 1.00 88.69 94 ALA A C 1
ATOM 721 O O . ALA A 1 94 ? 1.603 -0.478 -10.283 1.00 88.69 94 ALA A O 1
ATOM 722 N N . PHE A 1 95 ? 0.605 -1.183 -8.405 1.00 87.31 95 PHE A N 1
ATOM 723 C CA . PHE A 1 95 ? 1.452 -2.368 -8.270 1.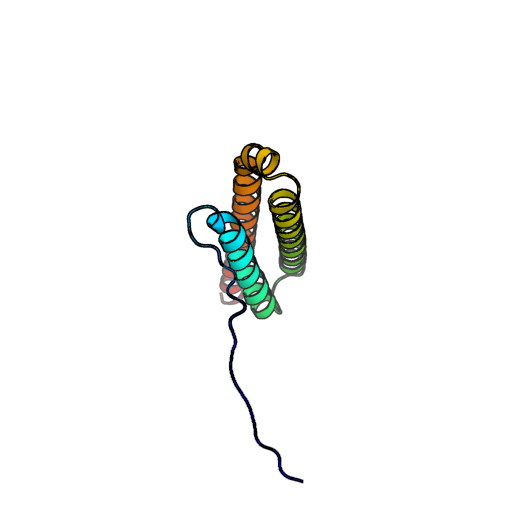00 87.31 95 PHE A CA 1
ATOM 724 C C . PHE A 1 95 ? 1.251 -3.353 -9.429 1.00 87.31 95 PHE A C 1
ATOM 726 O O . PHE A 1 95 ? 2.230 -3.825 -10.008 1.00 87.31 95 PHE A O 1
ATOM 733 N N . GLU A 1 96 ? 0.001 -3.651 -9.790 1.00 88.75 96 GLU A N 1
ATOM 734 C CA . GLU A 1 96 ? -0.293 -4.557 -10.906 1.00 88.75 96 GLU A CA 1
ATOM 735 C C . GLU A 1 96 ? 0.184 -3.979 -12.252 1.00 88.75 96 GLU A C 1
ATOM 737 O O . GLU A 1 96 ? 0.695 -4.734 -13.075 1.00 88.75 96 GLU A O 1
ATOM 742 N N . ASP A 1 97 ? 0.128 -2.656 -12.450 1.00 88.31 97 ASP A N 1
ATOM 743 C CA . ASP A 1 97 ? 0.690 -1.984 -13.632 1.00 88.31 97 ASP A CA 1
ATOM 744 C C . ASP A 1 97 ? 2.212 -2.175 -13.733 1.00 88.31 97 ASP A C 1
ATOM 746 O O . ASP A 1 97 ? 2.720 -2.615 -14.766 1.00 88.31 97 ASP A O 1
ATOM 750 N N . ILE A 1 98 ? 2.948 -1.947 -12.638 1.00 85.06 98 ILE A N 1
ATOM 751 C CA . ILE A 1 98 ? 4.402 -2.186 -12.587 1.00 85.06 98 ILE A CA 1
ATOM 752 C C . ILE A 1 98 ? 4.708 -3.664 -12.836 1.00 85.06 98 ILE A C 1
ATOM 754 O O . ILE A 1 98 ? 5.648 -4.001 -13.565 1.00 85.06 98 ILE A O 1
ATOM 758 N N . ARG A 1 99 ? 3.906 -4.557 -12.251 1.00 83.94 99 ARG A N 1
ATOM 759 C CA . ARG A 1 99 ? 4.052 -6.001 -12.415 1.00 83.94 99 ARG A CA 1
ATOM 760 C C . ARG A 1 99 ? 3.856 -6.432 -13.862 1.00 83.94 99 ARG A C 1
ATOM 762 O O . ARG A 1 99 ? 4.666 -7.200 -14.380 1.00 83.94 99 ARG A O 1
ATOM 769 N N . GLU A 1 100 ? 2.820 -5.930 -14.520 1.00 84.81 100 GLU A N 1
ATOM 770 C CA . GLU A 1 100 ? 2.526 -6.225 -15.918 1.00 84.81 100 GLU A CA 1
ATOM 771 C C . GLU A 1 100 ? 3.572 -5.608 -16.855 1.00 84.81 100 GLU A C 1
ATOM 773 O O . GLU A 1 100 ? 4.058 -6.277 -17.770 1.00 84.81 100 GLU A O 1
ATOM 778 N N . ALA A 1 101 ? 3.986 -4.364 -16.604 1.00 80.94 101 ALA A N 1
ATOM 779 C CA . ALA A 1 101 ? 5.041 -3.697 -17.360 1.00 80.94 101 ALA A CA 1
ATOM 780 C C . ALA A 1 101 ? 6.367 -4.469 -17.282 1.00 80.94 101 ALA A C 1
ATOM 782 O O . ALA A 1 101 ? 7.068 -4.620 -18.287 1.00 80.94 101 ALA A O 1
ATOM 783 N N . SER A 1 102 ? 6.690 -5.012 -16.109 1.00 74.12 102 SER A N 1
ATOM 784 C CA . SER A 1 102 ? 7.870 -5.849 -15.913 1.00 74.12 102 SER A CA 1
ATOM 785 C C . SER A 1 102 ? 7.739 -7.238 -16.551 1.00 74.12 102 SER A C 1
ATOM 787 O O . SER A 1 102 ? 8.686 -7.722 -17.175 1.00 74.12 102 SER A O 1
ATOM 789 N N . ALA A 1 103 ? 6.556 -7.859 -16.497 1.00 75.25 103 ALA A N 1
ATOM 790 C CA . ALA A 1 103 ? 6.295 -9.120 -17.193 1.00 75.25 103 ALA A CA 1
ATOM 791 C C . ALA A 1 103 ? 6.462 -8.972 -18.717 1.00 75.25 103 ALA A C 1
ATOM 793 O O . ALA A 1 103 ? 7.143 -9.780 -19.348 1.00 75.25 103 ALA A O 1
ATOM 794 N N . LYS A 1 104 ? 5.932 -7.888 -19.300 1.00 69.75 104 LYS A N 1
ATOM 795 C CA . LYS A 1 104 ? 6.114 -7.553 -20.724 1.00 69.75 104 LYS A CA 1
ATOM 796 C C . LYS A 1 104 ? 7.573 -7.252 -21.074 1.00 69.75 104 LYS A C 1
ATOM 798 O O . LYS A 1 104 ? 8.011 -7.550 -22.182 1.00 69.75 104 LYS A O 1
ATOM 803 N N . ALA A 1 105 ? 8.341 -6.671 -20.149 1.00 67.94 105 ALA A N 1
ATOM 804 C CA . ALA A 1 105 ? 9.767 -6.428 -20.354 1.00 67.94 105 ALA A CA 1
ATOM 805 C C . ALA A 1 105 ? 10.583 -7.732 -20.417 1.00 67.94 105 ALA A C 1
ATOM 807 O O . ALA A 1 105 ? 11.539 -7.792 -21.188 1.00 67.94 105 ALA A O 1
ATOM 808 N N . LYS A 1 106 ? 10.190 -8.773 -19.667 1.00 59.94 106 LYS A N 1
ATOM 809 C CA . LYS A 1 106 ? 10.814 -10.106 -19.737 1.00 59.94 106 LYS A CA 1
ATOM 810 C C . LYS A 1 106 ? 10.541 -10.824 -21.063 1.00 59.94 106 LYS A C 1
ATOM 812 O O . LYS A 1 106 ? 11.461 -11.412 -21.617 1.00 59.94 106 LYS A O 1
ATOM 817 N N . ASP A 1 107 ? 9.321 -10.735 -21.591 1.00 57.84 107 ASP A N 1
ATOM 818 C CA . ASP A 1 107 ? 8.939 -11.381 -22.860 1.00 57.84 107 ASP A CA 1
ATOM 819 C C . ASP A 1 107 ? 9.676 -10.772 -24.069 1.00 57.84 107 ASP A C 1
ATOM 821 O O . ASP A 1 107 ? 10.207 -11.480 -24.921 1.00 57.84 107 ASP A O 1
ATOM 825 N N . LYS A 1 108 ? 9.835 -9.441 -24.079 1.00 54.56 108 LYS A N 1
ATOM 826 C CA . LYS A 1 108 ? 10.520 -8.718 -25.162 1.00 54.56 108 LYS A CA 1
ATOM 827 C C . LYS A 1 108 ? 12.046 -8.885 -25.185 1.00 54.56 108 LYS A C 1
ATOM 829 O O . LYS A 1 108 ? 12.667 -8.465 -26.154 1.00 54.56 108 LYS A O 1
ATOM 834 N N . LEU A 1 109 ? 12.646 -9.431 -24.123 1.00 49.59 109 LEU A N 1
ATOM 835 C CA . LEU A 1 109 ? 14.082 -9.742 -24.057 1.00 49.59 109 LEU A CA 1
ATOM 836 C C . LEU A 1 109 ? 14.383 -11.190 -24.488 1.00 49.59 109 LEU A C 1
ATOM 838 O O . LEU A 1 109 ? 15.544 -11.535 -24.687 1.00 49.59 109 LEU A O 1
ATOM 842 N N . ALA A 1 110 ? 13.348 -12.028 -24.608 1.00 53.19 110 ALA A N 1
ATOM 843 C CA . ALA A 1 110 ? 13.448 -13.438 -24.975 1.00 53.19 110 ALA A CA 1
ATOM 844 C C . ALA A 1 110 ? 13.096 -13.727 -26.453 1.00 53.19 110 ALA A C 1
ATOM 846 O O . ALA A 1 110 ? 13.128 -14.892 -26.849 1.00 53.19 110 ALA A O 1
ATOM 847 N N . SER A 1 111 ? 12.764 -12.701 -27.254 1.00 46.03 111 SER A N 1
ATOM 848 C CA . SER A 1 111 ? 12.502 -12.790 -28.707 1.00 46.03 111 SER A CA 1
ATOM 849 C C . SER A 1 111 ? 13.561 -12.085 -29.543 1.00 46.03 111 SER A C 1
ATOM 851 O O . SER A 1 111 ? 14.026 -11.007 -29.110 1.00 46.03 111 SER A O 1
#

pLDDT: mean 73.88, std 15.76, range [37.69, 90.25]

Secondary structure (DSSP, 8-state):
-----------------SSSTHHHHHHHHHHHHHHHHHHHGGGS-HHHHHHHHHHHHHHHHHHHHHHHHHHH-HHHHHHHHHHHHHHHHHHHHHHHHHHHHHHHHHHTT--

Nearest PDB structures (foldseek):
  5j0l-assembly3_F  TM=4.668E-01  e=3.087E+00  synthetic construct

Foldseek 3Di:
DDDDDDDDDPDPPPPPPDDPCPLVVLLVVLLVLLVVVLVVCPVPDPVLNVLSVVLNVLSVVLNVVLVCCVPPPVPVCVVCVVVSVVSSVVSVVSSVVSVVVRVVVVVVVVD

Solvent-accessible surface area (backbone atoms only — not comparable to full-atom values): 6656 Å² total; per-residue (Å²): 144,86,90,80,88,86,78,86,83,90,65,87,70,78,80,62,82,76,92,70,45,66,58,64,49,49,52,49,53,50,45,54,51,49,53,56,45,52,69,72,38,79,83,49,56,68,69,54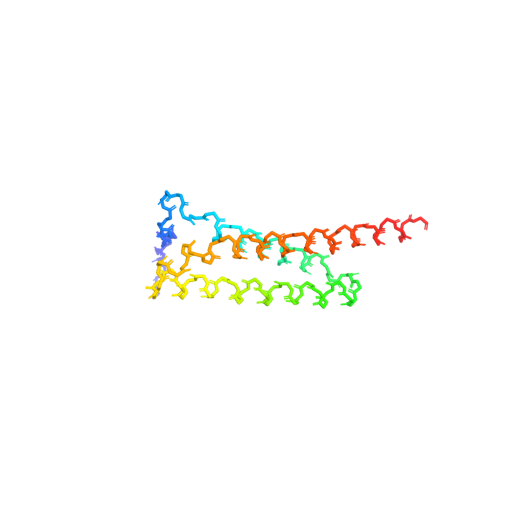,51,52,53,50,51,53,49,51,53,53,45,51,52,49,50,51,52,48,54,51,28,59,74,76,35,54,70,60,38,63,70,43,39,65,61,49,53,50,52,50,50,49,52,52,51,53,50,51,49,49,50,48,56,48,52,54,53,56,57,66,71,74,106

Mean predicted aligned error: 11.32 Å

Radius of gyration: 18.67 Å; Cα contacts (8 Å, |Δi|>4): 41; chains: 1; bounding box: 43×37×59 Å

Sequence (111 aa):
MANEEMNDEAKNELSCEGSSCTMEEKLSKLGAKIDEFAAKSAEMKEDAKCKLDELNEKRQAAMKRFEELKTSAPEALAELKSGFEKSIADLQQAFEDIREASAKAKDKLAS